Protein AF-A0A8S3CA57-F1 (afdb_monomer)

Foldseek 3Di:
DVQLVVLVVVCVVVVHDPVVSVVDDGDDDDDDDDD

Secondary structure (DSSP, 8-state):
-HHHHHHHHHHHHTT--HHHHHHSPP-----PPP-

pLDDT: mean 95.37, std 6.97, range [61.44, 98.69]

Solvent-accessible surface area (backbone atoms only — not comparable to full-atom values): 2328 Å² total; per-residue (Å²): 113,64,20,58,54,49,50,51,56,50,25,64,74,70,68,50,52,75,71,54,50,72,68,50,80,90,53,84,66,83,81,86,78,89,130

Mean predicted aligned error: 3.16 Å

Structure (mmCIF, N/CA/C/O backbone):
data_AF-A0A8S3CA57-F1
#
_entry.id   AF-A0A8S3CA57-F1
#
loop_
_atom_site.group_PDB
_a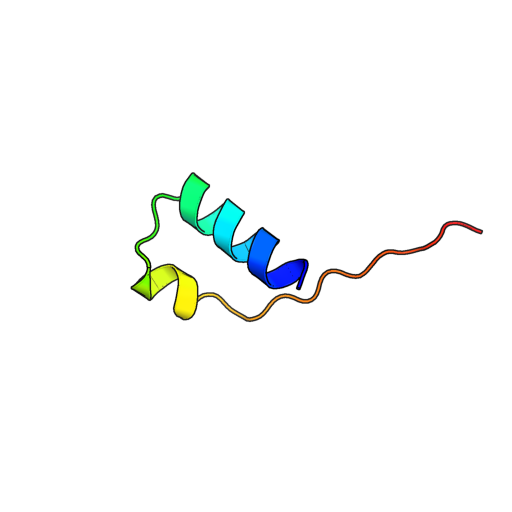tom_site.id
_atom_site.type_symbol
_atom_site.label_atom_id
_atom_site.label_alt_id
_atom_site.label_comp_id
_atom_site.label_asym_id
_atom_site.label_entity_id
_atom_site.label_seq_id
_atom_site.pdbx_PDB_ins_code
_atom_site.Cartn_x
_atom_site.Cartn_y
_atom_site.Cartn_z
_atom_site.occupancy
_atom_site.B_iso_or_equiv
_atom_site.auth_seq_id
_atom_site.auth_comp_id
_atom_site.auth_asym_id
_atom_site.auth_atom_id
_atom_site.pdbx_PDB_model_num
ATOM 1 N N . MET A 1 1 ? 10.866 -1.743 -2.810 1.00 89.00 1 MET A N 1
ATOM 2 C CA . MET A 1 1 ? 10.036 -0.801 -2.016 1.00 89.00 1 MET A CA 1
ATOM 3 C C . MET A 1 1 ? 9.061 0.051 -2.843 1.00 89.00 1 MET A C 1
ATOM 5 O O . MET A 1 1 ? 8.078 0.509 -2.280 1.00 89.00 1 MET A O 1
ATOM 9 N N . ARG A 1 2 ? 9.258 0.250 -4.163 1.00 95.00 2 ARG A N 1
ATOM 10 C CA . ARG A 1 2 ? 8.350 1.071 -5.004 1.00 95.00 2 ARG A CA 1
ATOM 11 C C . ARG A 1 2 ? 6.884 0.607 -4.986 1.00 95.00 2 ARG A C 1
ATOM 13 O O . ARG A 1 2 ? 5.998 1.449 -4.980 1.00 95.00 2 ARG A O 1
ATOM 20 N N . GLY A 1 3 ? 6.631 -0.699 -4.916 1.00 97.50 3 GLY A N 1
ATOM 21 C CA . GLY A 1 3 ? 5.270 -1.233 -4.805 1.00 97.50 3 GLY A CA 1
ATOM 22 C C . GLY A 1 3 ? 4.556 -0.906 -3.491 1.00 97.50 3 GLY A C 1
ATOM 23 O O . GLY A 1 3 ? 3.364 -0.632 -3.501 1.00 97.50 3 GLY A O 1
ATOM 24 N N . GLN A 1 4 ? 5.283 -0.823 -2.370 1.00 97.81 4 GLN A N 1
ATOM 25 C CA . GLN A 1 4 ? 4.695 -0.387 -1.096 1.00 97.81 4 GLN A CA 1
ATOM 26 C C . GLN A 1 4 ? 4.292 1.089 -1.149 1.00 97.81 4 GLN A C 1
ATOM 28 O O . GLN A 1 4 ? 3.202 1.448 -0.716 1.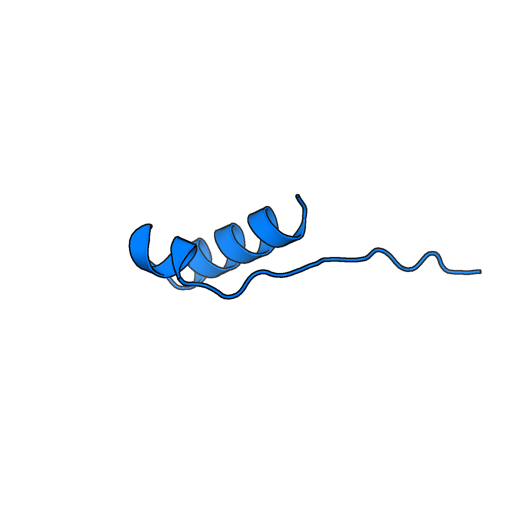00 97.81 4 GLN A O 1
ATOM 33 N N . ILE A 1 5 ? 5.139 1.934 -1.747 1.00 98.06 5 ILE A N 1
ATOM 34 C CA . ILE A 1 5 ? 4.831 3.355 -1.965 1.00 98.06 5 ILE A CA 1
ATOM 35 C C . ILE A 1 5 ? 3.618 3.503 -2.891 1.00 98.06 5 ILE A C 1
ATOM 37 O O . ILE A 1 5 ? 2.754 4.340 -2.643 1.00 98.06 5 ILE A O 1
ATOM 41 N N . PHE A 1 6 ? 3.526 2.676 -3.936 1.00 98.19 6 PHE A N 1
ATOM 42 C CA . PHE A 1 6 ? 2.370 2.653 -4.829 1.00 98.19 6 PHE A CA 1
ATOM 43 C C . PHE A 1 6 ? 1.073 2.313 -4.081 1.00 98.19 6 PHE A C 1
ATOM 45 O O . PHE A 1 6 ? 0.104 3.066 -4.191 1.00 98.19 6 PHE A O 1
ATOM 52 N N . ASN A 1 7 ? 1.072 1.240 -3.281 1.00 98.00 7 ASN A N 1
ATOM 53 C CA . ASN A 1 7 ? -0.096 0.843 -2.492 1.00 98.00 7 ASN A CA 1
ATOM 54 C C . ASN A 1 7 ? -0.491 1.923 -1.478 1.00 98.00 7 ASN A C 1
ATOM 56 O O . ASN A 1 7 ? -1.66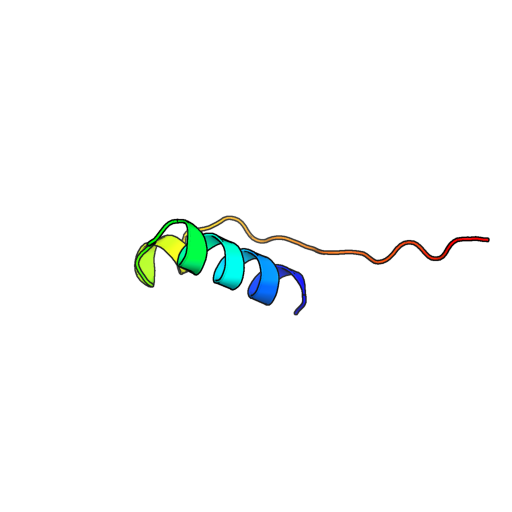8 2.260 -1.392 1.00 98.00 7 ASN A O 1
ATOM 60 N N . LEU A 1 8 ? 0.475 2.533 -0.782 1.00 98.50 8 LEU A N 1
ATOM 61 C CA . LEU A 1 8 ? 0.209 3.639 0.143 1.00 98.50 8 LEU A CA 1
ATOM 62 C C . LEU A 1 8 ? -0.424 4.841 -0.573 1.00 98.50 8 LEU A C 1
ATOM 64 O O . LEU A 1 8 ? -1.432 5.370 -0.115 1.00 98.50 8 LEU A O 1
ATOM 68 N N . ALA A 1 9 ? 0.124 5.252 -1.719 1.00 98.50 9 ALA A N 1
ATOM 69 C CA . ALA A 1 9 ? -0.404 6.386 -2.474 1.00 98.50 9 ALA A CA 1
ATOM 70 C C . ALA A 1 9 ? -1.826 6.129 -3.001 1.00 98.50 9 ALA A C 1
ATOM 72 O O . ALA A 1 9 ? -2.641 7.047 -3.039 1.00 98.50 9 ALA A O 1
ATOM 73 N N . GLN A 1 10 ? -2.129 4.896 -3.421 1.00 98.38 10 GLN A N 1
ATOM 74 C CA . GLN A 1 10 ? -3.488 4.489 -3.786 1.00 98.38 10 GLN A CA 1
ATOM 75 C C . GLN A 1 10 ? -4.416 4.514 -2.566 1.00 98.38 10 GLN A C 1
ATOM 77 O O . GLN A 1 10 ? -5.446 5.173 -2.618 1.00 98.38 10 GLN A O 1
ATOM 82 N N . ALA A 1 11 ? -4.021 3.906 -1.444 1.00 98.56 11 ALA A N 1
ATOM 83 C CA . ALA A 1 11 ? -4.820 3.912 -0.220 1.00 98.56 11 ALA A CA 1
ATOM 84 C C . ALA A 1 11 ? -5.157 5.330 0.265 1.00 98.56 11 ALA A C 1
ATOM 86 O O . ALA A 1 11 ? -6.300 5.590 0.627 1.00 98.56 11 ALA A O 1
ATOM 87 N N . MET A 1 12 ? -4.201 6.261 0.201 1.00 98.69 12 MET A N 1
ATOM 88 C CA . MET A 1 12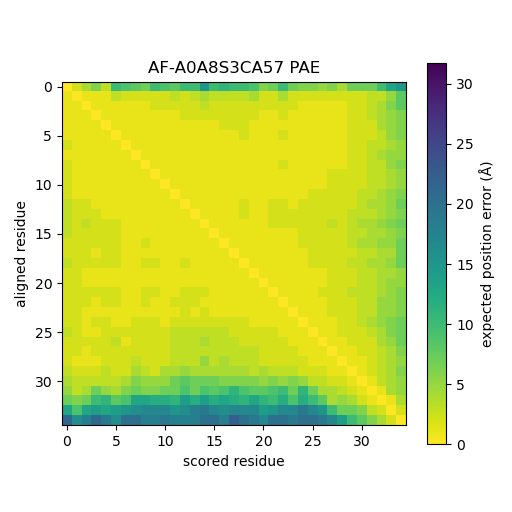 ? -4.437 7.665 0.549 1.00 98.69 12 MET A CA 1
ATOM 89 C C . MET A 1 12 ? -5.429 8.356 -0.395 1.00 98.69 12 MET A C 1
ATOM 91 O O . MET A 1 12 ? -6.265 9.123 0.071 1.00 98.69 12 MET A O 1
ATOM 95 N N . ARG A 1 13 ? -5.351 8.098 -1.708 1.00 98.69 13 ARG A N 1
ATOM 96 C CA . ARG A 1 13 ? -6.301 8.655 -2.690 1.00 98.69 13 ARG A CA 1
ATOM 97 C C . ARG A 1 13 ? -7.708 8.096 -2.517 1.00 98.69 13 ARG A C 1
ATOM 99 O O . ARG A 1 13 ? -8.671 8.838 -2.661 1.00 98.69 13 ARG A O 1
ATOM 106 N N . ASP A 1 14 ? -7.802 6.816 -2.185 1.00 98.44 14 ASP A N 1
ATOM 107 C CA . ASP A 1 14 ? -9.069 6.105 -2.034 1.00 98.44 14 ASP A CA 1
ATOM 108 C C . ASP A 1 14 ? -9.685 6.283 -0.633 1.00 98.44 14 ASP A C 1
ATOM 110 O O . ASP A 1 14 ? -10.760 5.754 -0.368 1.00 98.44 14 ASP A O 1
ATOM 114 N N . GLY A 1 15 ? -9.005 6.983 0.286 1.00 98.31 15 GLY A N 1
ATOM 115 C CA . GLY A 1 15 ? -9.455 7.151 1.671 1.00 98.31 15 GLY A CA 1
ATOM 116 C C . GLY A 1 15 ? -9.469 5.852 2.488 1.00 98.31 15 GLY A C 1
ATOM 117 O O . GLY A 1 15 ? -10.215 5.754 3.460 1.00 98.31 15 GLY A O 1
ATOM 118 N N . LYS A 1 16 ? -8.664 4.853 2.105 1.00 98.44 16 LYS A N 1
ATOM 119 C CA . LYS A 1 16 ? -8.592 3.550 2.780 1.00 98.44 16 LYS A CA 1
ATOM 120 C C . LYS A 1 16 ? -7.937 3.666 4.152 1.00 98.44 16 LYS A C 1
ATOM 122 O O . LYS A 1 16 ? -6.940 4.367 4.339 1.00 98.44 16 LYS A O 1
ATOM 127 N N . SER A 1 17 ? -8.463 2.910 5.105 1.00 98.62 17 SER A N 1
ATOM 128 C CA . SER A 1 17 ? -7.886 2.749 6.435 1.00 98.62 17 SER A CA 1
ATOM 129 C C . SER A 1 17 ? -6.540 2.000 6.396 1.00 98.62 17 SER A C 1
ATOM 131 O O . SER A 1 17 ? -6.243 1.278 5.437 1.00 98.62 17 SER A O 1
ATOM 133 N N . PRO A 1 18 ? -5.724 2.085 7.464 1.00 98.56 18 PRO A N 1
ATOM 134 C CA . PRO A 1 18 ? -4.489 1.306 7.564 1.00 98.56 18 PRO A CA 1
ATOM 135 C C . PRO A 1 18 ? -4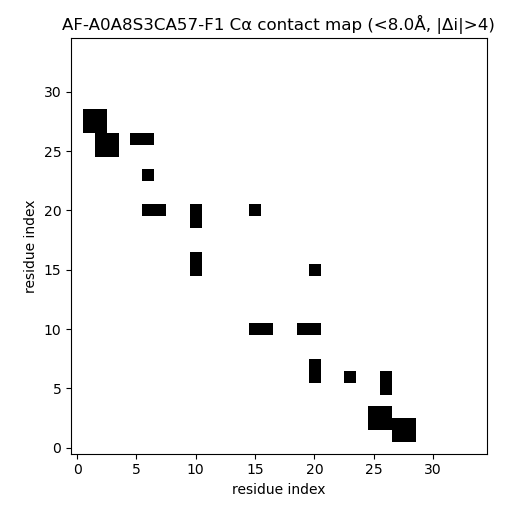.705 -0.209 7.435 1.00 98.56 18 PRO A C 1
ATOM 137 O O . PRO A 1 18 ? -3.869 -0.900 6.857 1.00 98.56 18 PRO A O 1
ATOM 140 N N . VAL A 1 19 ? -5.836 -0.724 7.933 1.00 98.62 19 VAL A N 1
ATOM 141 C CA . VAL A 1 19 ? -6.189 -2.149 7.826 1.00 98.62 19 VAL A CA 1
ATOM 142 C C . VAL A 1 19 ? -6.470 -2.531 6.376 1.00 98.62 19 VAL A C 1
ATOM 144 O O . VAL A 1 19 ? -6.034 -3.580 5.917 1.00 98.62 19 VAL A O 1
ATOM 147 N N . GLU A 1 20 ? -7.164 -1.690 5.619 1.00 98.62 20 GLU A N 1
ATOM 148 C CA . GLU A 1 20 ? -7.411 -1.956 4.201 1.00 98.62 20 GLU A CA 1
ATOM 149 C C . GLU A 1 20 ? -6.122 -1.890 3.378 1.00 98.62 20 GLU A C 1
ATOM 151 O O . GLU A 1 20 ? -5.926 -2.732 2.505 1.00 98.62 20 GLU A O 1
ATOM 156 N N . LEU A 1 21 ? -5.208 -0.959 3.690 1.00 98.38 21 LEU A N 1
ATOM 157 C CA . LEU A 1 21 ? -3.893 -0.869 3.042 1.00 98.38 21 LEU A CA 1
ATOM 158 C C . LEU A 1 21 ? -3.087 -2.168 3.189 1.00 98.38 21 LEU A C 1
ATOM 160 O O . LEU A 1 21 ? -2.510 -2.635 2.208 1.00 98.38 21 LEU A O 1
ATOM 164 N N . VAL A 1 22 ? -3.040 -2.768 4.383 1.00 98.06 22 VAL A N 1
ATOM 165 C CA . VAL A 1 22 ? -2.274 -4.014 4.593 1.00 98.06 22 VAL A CA 1
ATOM 166 C C . VAL A 1 22 ? -2.921 -5.235 3.939 1.00 98.06 22 VAL A C 1
ATOM 168 O O . VAL A 1 22 ? -2.224 -6.205 3.658 1.00 98.06 22 VAL A O 1
ATOM 171 N N . HIS A 1 23 ? -4.225 -5.180 3.655 1.00 98.44 23 HIS A N 1
ATOM 172 C CA . HIS A 1 23 ? -4.929 -6.206 2.884 1.00 98.44 23 HIS A CA 1
ATOM 173 C C . HIS A 1 23 ? -4.828 -6.002 1.364 1.00 98.44 23 HIS A C 1
ATOM 175 O O . HIS A 1 23 ? -5.236 -6.885 0.608 1.00 98.44 23 HIS A O 1
ATOM 181 N N . MET A 1 24 ? -4.287 -4.873 0.886 1.00 98.38 24 MET A N 1
ATOM 182 C CA . MET A 1 24 ? -4.042 -4.686 -0.545 1.00 98.38 24 MET A CA 1
ATOM 183 C C . MET A 1 24 ? -3.036 -5.733 -1.052 1.00 98.38 24 MET A C 1
ATOM 185 O O . MET A 1 24 ? -2.044 -6.010 -0.372 1.00 98.38 24 MET A O 1
ATOM 189 N N . PRO A 1 25 ? -3.235 -6.293 -2.259 1.00 98.19 25 PRO A N 1
ATOM 190 C CA . PRO A 1 25 ? -2.309 -7.269 -2.819 1.00 98.19 25 PRO A CA 1
ATOM 191 C C . PRO A 1 25 ? -0.904 -6.674 -2.972 1.00 98.19 25 PRO A C 1
ATOM 193 O O . PRO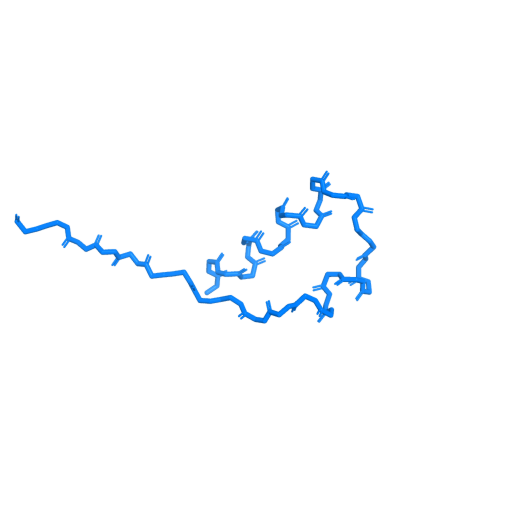 A 1 25 ? -0.730 -5.486 -3.263 1.00 98.19 25 PRO A O 1
ATOM 196 N N . GLY A 1 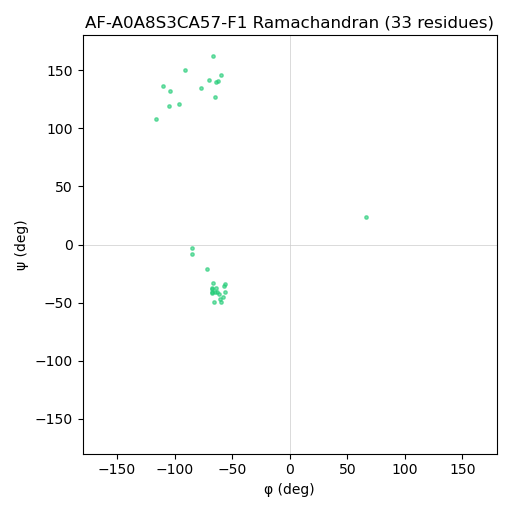26 ? 0.118 -7.509 -2.784 1.00 96.62 26 GLY A N 1
ATOM 197 C CA . GLY A 1 26 ? 1.509 -7.105 -2.962 1.00 96.62 26 GLY A CA 1
ATOM 198 C C . GLY A 1 26 ? 1.798 -6.735 -4.417 1.00 96.62 26 GLY A C 1
ATOM 199 O O . GLY A 1 26 ? 1.540 -7.522 -5.322 1.00 96.62 26 GLY A O 1
ATOM 200 N N . VAL A 1 27 ? 2.358 -5.544 -4.639 1.00 96.81 27 VAL A N 1
ATOM 201 C CA . VAL A 1 27 ? 2.718 -5.052 -5.977 1.00 96.81 27 VAL A CA 1
ATOM 202 C C . VAL A 1 27 ? 4.237 -5.001 -6.123 1.00 96.81 27 VAL A C 1
ATOM 204 O O . VAL A 1 27 ? 4.942 -4.508 -5.239 1.00 96.81 27 VAL A O 1
ATOM 207 N N . LEU A 1 28 ? 4.747 -5.457 -7.267 1.00 96.69 28 LEU A N 1
ATOM 208 C CA . LEU A 1 28 ? 6.116 -5.206 -7.710 1.00 96.69 28 LEU A CA 1
ATOM 209 C C . LEU A 1 28 ? 6.087 -4.139 -8.808 1.00 96.69 28 LEU A C 1
ATOM 211 O O . LEU A 1 28 ? 5.289 -4.216 -9.734 1.00 96.69 28 LEU A O 1
ATOM 215 N N . VAL A 1 29 ? 6.947 -3.125 -8.695 1.00 95.19 29 VAL A N 1
ATOM 216 C CA . VAL A 1 29 ? 7.083 -2.078 -9.717 1.00 95.19 29 VAL A CA 1
ATOM 217 C C . VAL A 1 29 ? 8.480 -2.164 -10.297 1.00 95.19 29 VAL A C 1
ATOM 219 O O . VAL A 1 29 ? 9.454 -1.782 -9.637 1.00 95.19 29 VAL A O 1
ATOM 222 N N . GLU A 1 30 ? 8.554 -2.634 -11.531 1.00 94.62 30 GLU A N 1
ATOM 223 C CA . GLU A 1 30 ? 9.787 -2.761 -12.295 1.00 94.62 30 GLU A CA 1
ATOM 224 C C . GLU A 1 30 ? 10.043 -1.489 -13.109 1.00 94.62 30 GLU A C 1
ATOM 226 O O . GLU A 1 30 ? 9.123 -0.754 -13.473 1.00 94.62 30 GLU A O 1
ATOM 231 N N . ARG A 1 31 ? 11.318 -1.181 -13.350 1.00 91.06 31 ARG A N 1
ATOM 232 C CA . ARG A 1 31 ? 11.711 -0.157 -14.320 1.00 91.06 31 ARG A CA 1
ATOM 233 C C . ARG A 1 31 ? 12.240 -0.876 -15.545 1.00 91.06 31 ARG A C 1
ATOM 235 O O . ARG A 1 31 ? 13.253 -1.564 -15.441 1.00 91.06 31 ARG A O 1
ATOM 242 N N . VAL A 1 32 ? 11.593 -0.661 -16.679 1.00 91.00 32 VAL A N 1
ATOM 243 C CA . VAL A 1 32 ? 12.169 -1.015 -17.974 1.00 91.00 32 VAL A CA 1
ATOM 244 C C . VAL A 1 32 ? 13.208 0.053 -18.314 1.00 91.00 32 VAL A C 1
ATOM 246 O O . VAL A 1 32 ? 12.982 1.239 -18.068 1.00 91.00 32 VAL A O 1
ATOM 249 N N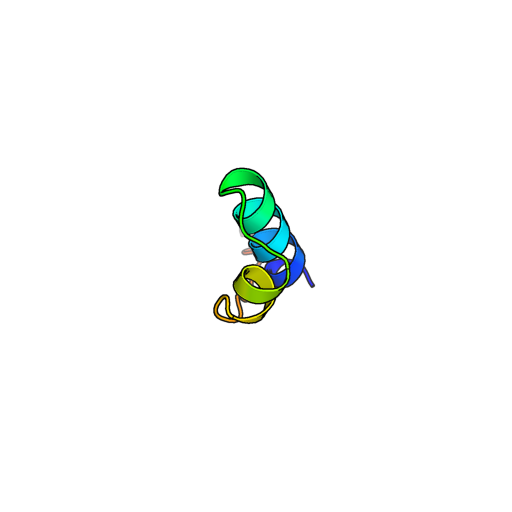 . ARG A 1 33 ? 14.383 -0.367 -18.782 1.00 87.38 33 ARG A N 1
ATOM 250 C CA . ARG A 1 33 ? 15.368 0.547 -19.367 1.00 87.38 33 ARG A CA 1
ATOM 251 C C . ARG A 1 33 ? 15.146 0.493 -20.872 1.00 87.38 33 ARG A C 1
ATOM 253 O O . ARG A 1 33 ? 15.227 -0.600 -21.426 1.00 87.38 33 ARG A O 1
ATOM 260 N N . ASP A 1 34 ? 14.840 1.627 -21.489 1.00 81.31 34 ASP A N 1
ATOM 261 C CA . ASP A 1 34 ? 14.814 1.720 -22.949 1.00 81.31 34 ASP A CA 1
ATOM 262 C C . ASP A 1 34 ? 16.237 1.490 -23.494 1.00 81.31 34 ASP A C 1
ATOM 264 O O . ASP A 1 34 ? 17.215 1.911 -22.862 1.00 81.31 34 ASP A O 1
ATOM 268 N N . HIS A 1 35 ? 16.338 0.755 -24.606 1.00 61.44 35 HIS A N 1
ATOM 269 C CA . HIS A 1 35 ? 17.583 0.466 -25.327 1.00 61.44 35 HIS A CA 1
ATOM 270 C C . HIS A 1 35 ? 17.722 1.398 -26.528 1.00 61.44 35 HIS A C 1
ATOM 272 O O . HIS A 1 35 ? 16.699 1.589 -27.225 1.00 61.44 35 HIS A O 1
#

Sequence (35 aa):
MRGQIFNLAQAMRDGKSPVELVHMPGVLVERVRDH

Organism: 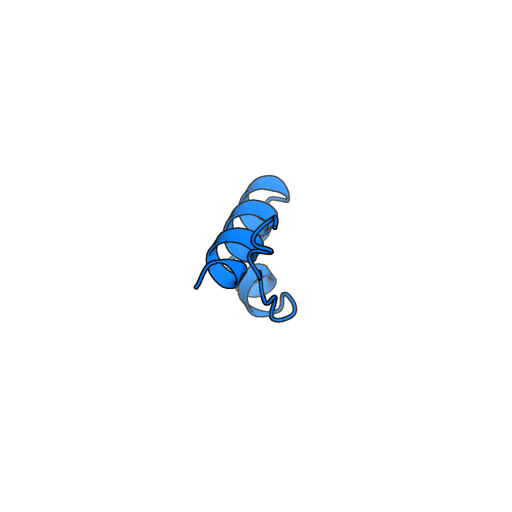NCBI:txid392030

Radius of gyration: 11.82 Å; Cα contacts (8 Å, |Δi|>4): 18; chains: 1; bounding box: 27×16×33 Å